Protein AF-A0AAD1KRG4-F1 (afdb_monomer_lite)

Organism: NCBI:txid2559073

Sequence (141 aa):
MGWDSAPVSSDMASKMDCASVMFVGVRGSGETPPYGDTITSVRDALAQKWRGRGTVRQVYLDYPAADPHTLQKAPMSGLLFDAQMPSTEYFDSAALGAKKLTVLLNAEKKQCPKEWVVLAGFPKGSKPSLKPSPRPTRRSG

Secondary structure (DSSP, 8-state):
--TTSPPEETTTGGGSPP-SEEEEEEPPTTPPTTTHHHHHHHHHHHHHHHTTS--EEEEE--S----GGGGGGS-HHHHHH-SSPPP-HHHHHHHHHHHHHHHHHHHHHHH-TTPEEEEEE--S-----------------

pLDDT: mean 70.57, std 17.63, range [28.41, 90.56]

Radius of gyration: 19.98 Å; chains: 1; bounding box: 74×29×46 Å

InterPro domains:
  IPR000675 Cutinase/acetylxylan esterase [PF01083] (18-126)
  IPR000675 Cutinase/acetylxylan esterase [SM01110] (16-141)
  IPR029058 Alpha/Beta hydrolase fold [G3DSA:3.40.50.1820] (3-127)
  IPR029058 Alpha/Beta hydrolase fold [SSF53474] (13-122)

Foldseek 3Di:
DALPDDAEELVCVLVDDDWQAEEEAEAAAPADPDHRPVSVVVSVVVRVVCVPVIHYHHYYYPFPNHHCVQVVVPPPCQCPPPPDRDDTPNVVRVVVSVVSVVVSVVSCCVRPVNHHYDYDYDDPDDDPPPPPDPDDDDDDD

Structure (mmCIF, N/CA/C/O backbone):
data_AF-A0AAD1KRG4-F1
#
_entry.id   AF-A0AAD1KRG4-F1
#
loop_
_atom_site.group_PDB
_atom_site.id
_atom_site.type_symbol
_atom_site.label_atom_id
_atom_site.label_alt_id
_atom_site.label_comp_id
_atom_site.label_asym_id
_atom_site.label_entity_id
_atom_site.label_seq_id
_atom_site.pdbx_PDB_ins_code
_atom_site.Cartn_x
_atom_site.Cartn_y
_atom_site.Cartn_z
_atom_site.occupancy
_atom_site.B_iso_or_equiv
_atom_site.auth_seq_id
_atom_site.auth_comp_id
_atom_site.auth_asym_id
_atom_site.auth_atom_id
_atom_site.pdbx_PDB_model_num
ATOM 1 N N . MET A 1 1 ? -12.862 -6.305 10.146 1.00 68.56 1 MET A N 1
ATOM 2 C CA . MET A 1 1 ? -11.643 -5.692 9.570 1.00 68.56 1 MET A CA 1
ATOM 3 C C . MET A 1 1 ? -10.458 -6.032 10.454 1.00 68.56 1 MET A C 1
ATOM 5 O O . MET A 1 1 ? -10.558 -5.842 11.661 1.00 68.56 1 MET A O 1
ATOM 9 N N . GLY A 1 2 ? -9.384 -6.579 9.890 1.00 80.44 2 GLY A N 1
ATOM 10 C CA . GLY A 1 2 ? -8.214 -7.035 10.642 1.00 80.44 2 GLY A CA 1
ATOM 11 C C . GLY A 1 2 ? -7.147 -7.623 9.722 1.00 80.44 2 GLY A C 1
ATOM 12 O O . GLY A 1 2 ? -7.308 -7.638 8.505 1.00 80.44 2 GLY A O 1
ATOM 13 N N . TRP A 1 3 ? -6.056 -8.129 10.287 1.00 83.19 3 TRP A N 1
ATOM 14 C CA . TRP A 1 3 ? -4.966 -8.707 9.490 1.00 83.19 3 TRP A CA 1
ATOM 15 C C . TRP A 1 3 ? -5.349 -9.995 8.745 1.00 83.19 3 TRP A C 1
ATOM 17 O O . TRP A 1 3 ? -4.714 -10.326 7.749 1.00 83.19 3 TRP A O 1
ATOM 27 N N . ASP A 1 4 ? -6.425 -10.660 9.166 1.00 82.62 4 ASP A N 1
ATOM 28 C CA . ASP A 1 4 ? -6.931 -11.883 8.532 1.00 82.62 4 ASP A CA 1
ATOM 29 C C . ASP A 1 4 ? -7.901 -11.606 7.364 1.00 82.62 4 ASP A C 1
ATOM 31 O O . ASP A 1 4 ? -8.326 -12.532 6.678 1.00 82.62 4 ASP A O 1
ATOM 35 N N . SER A 1 5 ? -8.284 -10.343 7.117 1.00 83.56 5 SER A N 1
ATOM 36 C CA . SER A 1 5 ? -9.140 -10.001 5.972 1.00 83.56 5 SER A CA 1
ATOM 37 C C . SER A 1 5 ? -8.343 -9.909 4.673 1.00 83.56 5 SER A C 1
ATOM 39 O O . SER A 1 5 ? -7.216 -9.420 4.673 1.00 83.56 5 SER A O 1
ATOM 41 N N . ALA A 1 6 ? -8.958 -10.287 3.550 1.00 85.75 6 ALA A N 1
ATOM 42 C CA . ALA A 1 6 ? -8.333 -10.131 2.242 1.00 85.75 6 ALA A CA 1
ATOM 43 C C . ALA A 1 6 ? -8.021 -8.647 1.944 1.00 85.75 6 ALA A C 1
ATOM 45 O O . ALA A 1 6 ? -8.861 -7.780 2.211 1.00 85.75 6 ALA A O 1
ATOM 46 N N . PRO A 1 7 ? -6.833 -8.339 1.397 1.00 89.00 7 PRO A N 1
ATOM 47 C CA . PRO A 1 7 ? -6.506 -6.991 0.964 1.00 89.00 7 PRO A CA 1
ATOM 48 C C . PRO A 1 7 ? -7.355 -6.587 -0.245 1.00 89.00 7 PRO A C 1
ATOM 50 O O . PRO A 1 7 ? -7.586 -7.389 -1.149 1.00 89.00 7 PRO A O 1
ATOM 53 N N . VAL A 1 8 ? -7.800 -5.333 -0.277 1.00 90.25 8 VAL A N 1
ATOM 54 C CA . VAL A 1 8 ? -8.585 -4.774 -1.388 1.00 90.25 8 VAL A CA 1
ATOM 55 C C . VAL A 1 8 ? -7.737 -3.869 -2.271 1.00 90.25 8 VAL A C 1
ATOM 57 O O . VAL A 1 8 ? -6.720 -3.332 -1.835 1.00 90.25 8 VAL A O 1
ATOM 60 N N . SER A 1 9 ? -8.156 -3.669 -3.518 1.00 88.56 9 SER A N 1
ATOM 61 C CA . SER A 1 9 ? -7.472 -2.739 -4.413 1.00 88.56 9 SER A CA 1
ATOM 62 C C . SER A 1 9 ? -7.631 -1.290 -3.948 1.00 88.56 9 SER A C 1
ATOM 64 O O . SER A 1 9 ? -8.648 -0.912 -3.360 1.00 88.56 9 SER A O 1
ATOM 66 N N . SER A 1 10 ? -6.651 -0.449 -4.280 1.00 85.19 10 SER A N 1
ATOM 67 C CA . SER A 1 10 ? -6.702 1.001 -4.056 1.00 85.19 10 SER A CA 1
ATOM 68 C C . SER A 1 10 ? -7.957 1.654 -4.635 1.00 85.19 10 SER A C 1
ATOM 70 O O . SER A 1 10 ? -8.473 2.606 -4.060 1.00 85.19 10 SER A O 1
ATOM 72 N N . ASP A 1 11 ? -8.480 1.116 -5.736 1.00 83.38 11 ASP A N 1
ATOM 73 C CA . ASP A 1 11 ? -9.656 1.650 -6.430 1.00 83.38 11 ASP A CA 1
ATOM 74 C C . ASP A 1 11 ? -10.965 1.340 -5.673 1.00 83.38 11 ASP A C 1
ATOM 76 O O . ASP A 1 11 ? -11.975 2.021 -5.849 1.00 83.38 11 ASP A O 1
ATOM 80 N N . MET A 1 12 ? -10.945 0.336 -4.790 1.00 85.56 12 MET A N 1
ATOM 81 C CA . MET A 1 12 ? -12.070 -0.051 -3.932 1.00 85.56 12 MET A CA 1
ATOM 82 C C . MET A 1 12 ? -11.903 0.410 -2.481 1.00 85.56 12 MET A C 1
ATOM 84 O O . MET A 1 12 ? -12.831 0.256 -1.687 1.00 85.56 12 MET A O 1
ATOM 88 N N . ALA A 1 13 ? -10.761 1.008 -2.130 1.00 83.88 13 ALA A N 1
ATOM 89 C CA . ALA A 1 13 ? -10.488 1.479 -0.777 1.00 83.88 13 ALA A CA 1
ATOM 90 C C . ALA A 1 13 ? -11.552 2.481 -0.295 1.00 83.88 13 ALA A C 1
ATOM 92 O O . ALA A 1 13 ? -12.051 2.361 0.816 1.00 83.88 13 ALA A O 1
ATOM 93 N N . SER A 1 14 ? -12.025 3.396 -1.139 1.00 81.69 14 SER A N 1
ATOM 94 C CA . SER A 1 14 ? -13.061 4.363 -0.738 1.00 81.69 14 SER A CA 1
ATOM 95 C C . SER A 1 14 ? -14.409 3.738 -0.346 1.00 81.69 14 SER A C 1
ATOM 97 O O . SER A 1 14 ? -15.261 4.420 0.218 1.00 81.69 14 SER A O 1
ATOM 99 N N . LYS A 1 15 ? -14.627 2.447 -0.620 1.00 84.06 15 LYS A N 1
ATOM 100 C CA . LYS A 1 15 ? -15.872 1.737 -0.295 1.00 84.06 15 LYS A CA 1
ATOM 101 C C . LYS A 1 15 ? -15.818 0.953 1.013 1.00 84.06 15 LYS A C 1
ATOM 103 O O . LYS A 1 15 ? -16.842 0.399 1.397 1.00 84.06 15 LYS A O 1
ATOM 108 N N . MET A 1 16 ? -14.664 0.855 1.674 1.00 84.19 16 MET A N 1
ATOM 109 C CA . MET A 1 16 ? -14.614 0.215 2.991 1.00 84.19 16 MET A CA 1
ATOM 110 C C . MET A 1 16 ? -14.888 1.235 4.104 1.00 84.19 16 MET A C 1
ATOM 112 O O . MET A 1 16 ? -14.579 2.420 3.966 1.00 84.19 16 MET A O 1
ATOM 116 N N . ASP A 1 17 ? -15.412 0.755 5.230 1.00 87.94 17 ASP A N 1
ATOM 117 C CA . ASP A 1 17 ? -15.528 1.525 6.475 1.00 87.94 17 ASP A CA 1
ATOM 118 C C . ASP A 1 17 ? -14.156 1.914 7.029 1.00 87.94 17 ASP A C 1
ATOM 120 O O . ASP A 1 17 ? -13.191 1.185 6.831 1.00 87.94 17 ASP A O 1
ATOM 124 N N . CYS A 1 18 ? -14.042 3.036 7.737 1.00 89.19 18 CYS A N 1
ATOM 125 C CA . CYS A 1 18 ? -12.790 3.461 8.374 1.00 89.19 18 CYS A CA 1
ATOM 126 C C . CYS A 1 18 ? -12.309 2.470 9.449 1.00 89.19 18 CYS A C 1
ATOM 128 O O . CYS A 1 18 ? -13.115 1.858 10.154 1.00 89.19 18 CYS A O 1
ATOM 130 N N . ALA A 1 19 ? -10.996 2.369 9.645 1.00 88.62 19 ALA A N 1
ATOM 131 C CA . ALA A 1 19 ? -10.382 1.595 10.715 1.00 88.62 19 ALA A CA 1
ATOM 132 C C . ALA A 1 19 ? -9.418 2.439 11.563 1.00 88.62 19 ALA A C 1
ATOM 134 O O . ALA A 1 19 ? -9.304 3.656 11.421 1.00 88.62 19 ALA A O 1
ATOM 135 N N . SER A 1 20 ? -8.766 1.792 12.534 1.00 87.75 20 SER A N 1
ATOM 136 C CA . SER A 1 20 ? -7.712 2.434 13.325 1.00 87.75 20 SER A CA 1
ATOM 137 C C . SER A 1 20 ? -6.435 2.620 12.505 1.00 87.75 20 SER A C 1
ATOM 139 O O . SER A 1 20 ? -5.738 3.621 12.670 1.00 87.75 20 SER A O 1
ATOM 141 N N . VAL A 1 21 ? -6.133 1.650 11.635 1.00 88.12 21 VAL A N 1
ATOM 142 C CA . VAL A 1 21 ? -4.964 1.661 10.752 1.00 88.12 21 VAL A CA 1
ATOM 143 C C . VAL A 1 21 ? -5.346 1.201 9.347 1.00 88.12 21 VAL A C 1
ATOM 145 O O . VAL A 1 21 ? -5.950 0.138 9.191 1.00 88.12 21 VAL A O 1
ATOM 148 N N . MET A 1 22 ? -4.885 1.923 8.326 1.00 88.75 22 MET A N 1
ATOM 149 C CA . MET A 1 22 ? -4.815 1.434 6.951 1.00 88.75 22 MET A CA 1
ATOM 150 C C . MET A 1 22 ? -3.383 1.046 6.600 1.00 88.75 22 MET A C 1
ATOM 152 O O . MET A 1 22 ? -2.472 1.871 6.597 1.00 88.75 22 MET A O 1
ATOM 156 N N . PHE A 1 23 ? -3.193 -0.223 6.260 1.00 89.69 23 PHE A N 1
ATOM 157 C CA . PHE A 1 23 ? -1.968 -0.727 5.663 1.00 89.69 23 PHE A CA 1
ATOM 158 C C . PHE A 1 23 ? -2.060 -0.623 4.140 1.00 89.69 23 PHE A C 1
ATOM 160 O O . PHE A 1 23 ? -2.939 -1.233 3.530 1.00 89.69 23 PHE A O 1
ATOM 167 N N . VAL A 1 24 ? -1.139 0.130 3.539 1.00 88.06 24 VAL A N 1
ATOM 168 C CA . VAL A 1 24 ? -1.006 0.287 2.090 1.00 88.06 24 VAL A CA 1
ATOM 169 C C . VAL A 1 24 ? 0.234 -0.451 1.617 1.00 88.06 24 VAL A C 1
ATOM 171 O O . VAL A 1 24 ? 1.358 -0.036 1.899 1.00 88.06 24 VAL A O 1
ATOM 174 N N . GLY A 1 25 ? 0.026 -1.531 0.871 1.00 85.81 25 GLY A N 1
ATOM 175 C CA . GLY A 1 25 ? 1.100 -2.289 0.246 1.00 85.81 25 GLY A CA 1
ATOM 176 C C . GLY A 1 25 ? 1.334 -1.875 -1.205 1.00 85.81 25 GLY A C 1
ATOM 177 O O . GLY A 1 25 ? 0.436 -1.963 -2.044 1.00 85.81 25 GLY A O 1
ATOM 178 N N . VAL A 1 26 ? 2.559 -1.460 -1.515 1.00 83.31 26 VAL A N 1
ATOM 179 C CA . VAL A 1 26 ? 3.024 -1.154 -2.871 1.00 83.31 26 VAL A CA 1
ATOM 180 C C . VAL A 1 26 ? 3.985 -2.252 -3.303 1.00 83.31 26 VAL A C 1
ATOM 182 O O . VAL A 1 26 ? 5.163 -2.237 -2.941 1.00 83.31 26 VAL A O 1
ATOM 185 N N . ARG A 1 27 ? 3.461 -3.217 -4.062 1.00 82.38 27 ARG A N 1
ATOM 186 C CA . ARG A 1 27 ? 4.240 -4.351 -4.574 1.00 82.38 27 ARG A CA 1
ATOM 187 C C . ARG A 1 27 ? 5.394 -3.894 -5.463 1.00 82.38 27 ARG A C 1
ATOM 189 O O . ARG A 1 27 ? 5.283 -2.856 -6.113 1.00 82.38 27 ARG A O 1
ATOM 196 N N . GLY A 1 28 ? 6.479 -4.653 -5.494 1.00 68.81 28 GLY A N 1
ATOM 197 C CA . GLY A 1 28 ? 7.629 -4.444 -6.364 1.00 68.81 28 GLY A CA 1
ATOM 198 C C . GLY A 1 28 ? 7.349 -4.798 -7.826 1.00 68.81 28 GLY A C 1
ATOM 199 O O . GLY A 1 28 ? 6.316 -5.369 -8.174 1.00 68.81 28 GLY A O 1
ATOM 200 N N . SER A 1 29 ? 8.281 -4.435 -8.706 1.00 65.31 29 SER A N 1
ATOM 201 C CA . SER A 1 29 ? 8.198 -4.799 -10.122 1.00 65.31 29 SER A CA 1
ATOM 202 C C . SER A 1 29 ? 8.262 -6.309 -10.325 1.00 65.31 29 SER A C 1
ATOM 204 O O . SER A 1 29 ? 9.112 -6.964 -9.732 1.00 65.31 29 SER A O 1
ATOM 206 N N . GLY A 1 30 ? 7.397 -6.838 -11.190 1.00 65.00 30 GLY A N 1
ATOM 207 C CA . GLY A 1 30 ? 7.301 -8.279 -11.447 1.00 65.00 30 GLY A CA 1
ATOM 208 C C . GLY A 1 30 ? 6.559 -9.065 -10.359 1.00 65.00 30 GLY A C 1
ATOM 209 O O . GLY A 1 30 ? 6.308 -10.253 -10.541 1.00 65.00 30 GLY A O 1
ATOM 210 N N . GLU A 1 31 ? 6.153 -8.424 -9.257 1.00 71.25 31 GLU A N 1
ATOM 211 C CA . GLU A 1 31 ? 5.358 -9.076 -8.219 1.00 71.25 31 GLU A CA 1
ATOM 212 C C . GLU A 1 31 ? 3.863 -9.090 -8.575 1.00 71.25 31 GLU A C 1
ATOM 214 O O . GLU A 1 31 ? 3.286 -8.113 -9.078 1.00 71.25 31 GLU A O 1
ATOM 219 N N . THR A 1 32 ? 3.209 -10.211 -8.275 1.00 75.88 32 THR A N 1
ATOM 220 C CA . THR A 1 32 ? 1.781 -10.399 -8.524 1.00 75.88 32 THR A CA 1
ATOM 221 C C . THR A 1 32 ? 0.927 -9.762 -7.423 1.00 75.88 32 THR A C 1
ATOM 223 O O . THR A 1 32 ? 1.306 -9.784 -6.247 1.00 75.88 32 THR A O 1
ATOM 226 N N . PRO A 1 33 ? -0.257 -9.218 -7.762 1.00 76.12 33 PRO A N 1
ATOM 227 C CA . PRO A 1 33 ? -1.235 -8.796 -6.768 1.00 76.12 33 PRO A CA 1
ATOM 228 C C . PRO A 1 33 ? -1.593 -9.933 -5.791 1.00 76.12 33 PRO A C 1
ATOM 230 O O . PRO A 1 33 ? -1.594 -11.097 -6.193 1.00 76.12 33 PRO A O 1
ATOM 233 N N . PRO A 1 34 ? -1.936 -9.616 -4.530 1.00 82.50 34 PRO A N 1
ATOM 234 C CA . PRO A 1 34 ? -2.160 -8.266 -4.009 1.00 82.50 34 PRO A CA 1
ATOM 235 C C . PRO A 1 34 ? -0.862 -7.520 -3.657 1.00 82.50 34 PRO A C 1
ATOM 237 O O . PRO A 1 34 ? -0.649 -6.408 -4.134 1.00 82.50 34 PRO A O 1
ATOM 240 N N . TYR A 1 35 ? 0.035 -8.135 -2.884 1.00 79.56 35 TYR A N 1
ATOM 241 C CA . TYR A 1 35 ? 1.208 -7.466 -2.309 1.00 79.56 35 TYR A CA 1
ATOM 242 C C . TYR A 1 35 ? 2.558 -7.941 -2.856 1.00 79.56 35 TYR A C 1
ATOM 244 O O . TYR A 1 35 ? 3.539 -7.221 -2.701 1.00 79.56 35 TYR A O 1
ATOM 252 N N . GLY A 1 36 ? 2.632 -9.115 -3.486 1.00 80.81 36 GLY A N 1
ATOM 253 C CA . GLY A 1 36 ? 3.910 -9.797 -3.702 1.00 80.81 36 GLY A CA 1
ATOM 254 C C . GLY A 1 36 ? 4.511 -10.353 -2.409 1.00 80.81 36 GLY A C 1
ATOM 255 O O . GLY A 1 36 ? 4.066 -10.019 -1.305 1.00 80.81 36 GLY A O 1
ATOM 256 N N . ASP A 1 37 ? 5.528 -11.203 -2.529 1.00 80.44 37 ASP A N 1
ATOM 257 C CA . ASP A 1 37 ? 6.151 -11.871 -1.377 1.00 80.44 37 ASP A CA 1
ATOM 258 C C . ASP A 1 37 ? 6.832 -10.866 -0.442 1.00 80.44 37 ASP A C 1
ATOM 260 O O . ASP A 1 37 ? 6.741 -10.970 0.786 1.00 80.44 37 ASP A O 1
ATOM 264 N N . THR A 1 38 ? 7.451 -9.833 -1.017 1.00 79.31 38 THR A N 1
ATOM 265 C CA . THR A 1 38 ? 8.209 -8.834 -0.263 1.00 79.31 38 THR A CA 1
ATOM 266 C C . THR A 1 38 ? 7.310 -8.067 0.698 1.00 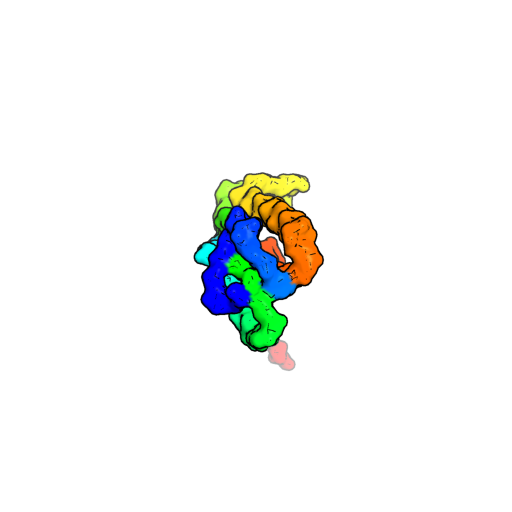79.31 38 THR A C 1
ATOM 268 O O . THR A 1 38 ? 7.555 -8.031 1.906 1.00 79.31 38 THR A O 1
ATOM 271 N N . ILE A 1 39 ? 6.233 -7.470 0.188 1.00 84.56 39 ILE A N 1
ATOM 272 C CA . ILE A 1 39 ? 5.322 -6.674 1.016 1.00 84.56 39 ILE A CA 1
ATOM 273 C C . ILE A 1 39 ? 4.463 -7.567 1.908 1.00 84.56 39 ILE A C 1
ATOM 275 O O . ILE A 1 39 ? 4.136 -7.159 3.024 1.00 84.56 39 ILE A O 1
ATOM 279 N N . THR A 1 40 ? 4.165 -8.799 1.479 1.00 85.81 40 THR A N 1
ATOM 280 C CA . THR A 1 40 ? 3.527 -9.794 2.350 1.00 85.81 40 THR A CA 1
ATOM 281 C C . THR A 1 40 ? 4.374 -10.020 3.600 1.00 85.81 40 THR A C 1
ATOM 283 O O . THR A 1 40 ? 3.867 -9.839 4.698 1.00 85.81 40 THR A O 1
ATOM 286 N N . SER A 1 41 ? 5.687 -10.242 3.482 1.00 83.56 41 SER A N 1
ATOM 287 C CA . SER A 1 41 ? 6.550 -10.428 4.663 1.00 83.56 41 SER A CA 1
ATOM 288 C C . SER A 1 41 ? 6.501 -9.254 5.665 1.00 83.56 41 SER A C 1
ATOM 290 O O . SER A 1 41 ? 6.460 -9.462 6.881 1.00 83.56 41 SER A O 1
ATOM 292 N N . VAL A 1 42 ? 6.425 -8.012 5.169 1.00 84.88 42 VAL A N 1
ATOM 293 C CA . VAL A 1 42 ? 6.287 -6.806 6.004 1.00 84.88 42 VAL A CA 1
ATOM 294 C C . VAL A 1 42 ? 4.915 -6.765 6.679 1.00 84.88 42 VAL A C 1
ATOM 296 O O . VAL A 1 42 ? 4.823 -6.473 7.875 1.00 84.88 42 VAL A O 1
ATOM 299 N N . ARG A 1 43 ? 3.853 -7.091 5.932 1.00 88.50 43 ARG A N 1
ATOM 300 C CA . ARG A 1 43 ? 2.484 -7.210 6.448 1.00 88.50 43 ARG A CA 1
ATOM 301 C C . ARG A 1 43 ? 2.406 -8.253 7.558 1.00 88.50 43 ARG A C 1
ATOM 303 O O . ARG A 1 43 ? 1.812 -7.980 8.595 1.00 88.50 43 ARG A O 1
ATOM 310 N N . ASP A 1 44 ? 3.007 -9.426 7.379 1.00 87.88 44 ASP A N 1
ATOM 311 C CA . ASP A 1 44 ? 3.056 -10.506 8.369 1.00 87.88 44 ASP A CA 1
ATOM 312 C C . ASP A 1 44 ? 3.735 -10.058 9.668 1.00 87.88 44 ASP A C 1
ATOM 314 O O . ASP A 1 44 ? 3.177 -10.225 10.757 1.00 87.88 44 ASP A O 1
ATOM 318 N N . ALA A 1 45 ? 4.906 -9.428 9.559 1.00 85.62 45 ALA A N 1
ATOM 319 C CA . ALA A 1 45 ? 5.646 -8.930 10.714 1.00 85.62 45 ALA A CA 1
ATOM 320 C C . ALA A 1 45 ? 4.873 -7.838 11.475 1.00 85.62 45 ALA A C 1
ATOM 322 O O . ALA A 1 45 ? 4.867 -7.814 12.711 1.00 85.62 45 ALA A O 1
ATOM 323 N N . LEU A 1 46 ? 4.198 -6.938 10.754 1.00 85.12 46 LEU A N 1
ATOM 324 C CA . LEU A 1 46 ? 3.380 -5.894 11.366 1.00 85.12 46 LEU A CA 1
ATOM 325 C C . LEU A 1 46 ? 2.115 -6.472 12.012 1.00 85.12 46 LEU A C 1
ATOM 327 O O . LEU A 1 46 ? 1.778 -6.095 13.137 1.00 85.12 46 LEU A O 1
ATOM 331 N N . ALA A 1 47 ? 1.467 -7.433 11.351 1.00 87.75 47 ALA A N 1
ATOM 332 C CA . ALA A 1 47 ? 0.292 -8.125 11.864 1.00 87.75 47 ALA A CA 1
ATOM 333 C C . ALA A 1 47 ? 0.563 -8.771 13.224 1.00 87.75 47 ALA A C 1
ATOM 335 O O . ALA A 1 47 ? -0.218 -8.590 14.157 1.00 87.75 47 ALA A O 1
ATOM 336 N N . GLN A 1 48 ? 1.700 -9.458 13.370 1.00 86.19 48 GLN A N 1
ATOM 337 C CA . GLN A 1 48 ? 2.094 -10.078 14.637 1.00 86.19 48 GLN A CA 1
ATOM 338 C C . GLN A 1 48 ? 2.235 -9.055 15.772 1.00 86.19 48 GLN A C 1
ATOM 340 O O . GLN A 1 48 ? 1.773 -9.308 16.884 1.00 86.19 48 GLN A O 1
ATOM 345 N N . LYS A 1 49 ? 2.820 -7.883 15.496 1.00 83.75 49 LYS A N 1
ATOM 346 C CA . LYS A 1 49 ? 3.019 -6.816 16.493 1.00 83.75 49 LYS A CA 1
ATOM 347 C C . LYS A 1 49 ? 1.733 -6.063 16.846 1.00 83.75 49 LYS A C 1
ATOM 349 O O . LYS A 1 49 ? 1.638 -5.491 17.932 1.00 83.75 49 LYS A O 1
ATOM 354 N N . TRP A 1 50 ? 0.762 -6.042 15.935 1.00 82.81 50 TRP A N 1
ATOM 355 C CA . TRP A 1 50 ? -0.481 -5.280 16.065 1.00 82.81 50 TRP A CA 1
ATOM 356 C C . TRP A 1 50 ? -1.682 -6.119 16.533 1.00 82.81 50 TRP A C 1
ATOM 358 O O . TRP A 1 50 ? -2.785 -5.591 16.693 1.00 82.81 50 TRP A O 1
ATOM 368 N N . ARG A 1 51 ? -1.507 -7.424 16.783 1.00 80.75 51 ARG A N 1
ATOM 369 C CA . ARG A 1 51 ? -2.582 -8.281 17.310 1.00 80.75 51 ARG A CA 1
ATOM 370 C C . ARG A 1 51 ? -3.224 -7.659 18.558 1.00 80.75 51 ARG A C 1
ATOM 372 O O . ARG A 1 51 ? -2.539 -7.333 19.522 1.00 80.75 51 ARG A O 1
ATOM 379 N N . GLY A 1 52 ? -4.547 -7.482 18.507 1.00 80.06 52 GLY A N 1
ATOM 380 C CA . GLY A 1 52 ? -5.353 -6.933 19.602 1.00 80.06 52 GLY A CA 1
ATOM 381 C C . GLY A 1 52 ? -5.326 -5.406 19.768 1.00 80.06 52 GLY A C 1
ATOM 382 O O . GLY A 1 52 ? -5.898 -4.913 20.733 1.00 80.06 52 GLY A O 1
ATOM 383 N N . ARG A 1 53 ? -4.696 -4.642 18.861 1.00 82.50 53 ARG A N 1
ATOM 384 C CA . ARG A 1 53 ? -4.530 -3.175 18.998 1.00 82.50 53 ARG A CA 1
ATOM 385 C C . ARG A 1 53 ? -5.539 -2.318 18.219 1.00 82.50 53 ARG A C 1
ATOM 387 O O . ARG A 1 53 ? -5.365 -1.107 18.134 1.00 82.50 53 ARG A O 1
ATOM 394 N N . GLY A 1 54 ? -6.579 -2.924 17.648 1.00 85.06 54 GLY A N 1
ATOM 395 C CA . GLY A 1 54 ? -7.636 -2.223 16.910 1.00 85.06 54 GLY A CA 1
ATOM 396 C C . GLY A 1 54 ? -7.960 -2.870 15.567 1.00 85.06 54 GLY A C 1
ATOM 397 O O . GLY A 1 54 ? -7.491 -3.968 15.258 1.00 85.06 54 GLY A O 1
ATOM 398 N N . THR A 1 55 ? -8.771 -2.182 14.766 1.00 89.31 55 THR A N 1
ATOM 399 C CA . THR A 1 55 ? -9.150 -2.637 13.424 1.00 89.31 55 THR A CA 1
ATOM 400 C C . THR A 1 55 ? -8.101 -2.225 12.401 1.00 89.31 55 THR A C 1
ATOM 402 O O . THR A 1 55 ? -7.480 -1.165 12.514 1.00 89.31 55 THR A O 1
ATOM 405 N N . VAL A 1 56 ? -7.908 -3.072 11.391 1.00 89.31 56 VAL A N 1
ATOM 406 C CA . VAL A 1 56 ? -6.966 -2.813 10.299 1.00 89.31 56 VAL A CA 1
ATOM 407 C C . VAL A 1 56 ? -7.646 -3.013 8.960 1.00 89.31 56 VAL A C 1
ATOM 409 O O . VAL A 1 56 ? -8.344 -4.010 8.755 1.00 89.31 56 VAL A O 1
ATOM 412 N N . ARG A 1 57 ? -7.402 -2.080 8.045 1.00 89.62 57 ARG A N 1
ATOM 413 C CA . ARG A 1 57 ? -7.711 -2.218 6.626 1.00 89.62 57 ARG A CA 1
ATOM 414 C C . ARG A 1 57 ? -6.454 -2.507 5.844 1.00 89.62 57 ARG A C 1
ATOM 416 O O . ARG A 1 57 ? -5.390 -1.968 6.127 1.00 89.62 57 ARG A O 1
ATOM 423 N N . GLN A 1 58 ? -6.606 -3.350 4.842 1.00 90.56 58 GLN A N 1
ATOM 424 C CA . GLN A 1 58 ? -5.517 -3.811 4.007 1.00 90.56 58 GLN A CA 1
ATOM 425 C C . GLN A 1 58 ? -5.819 -3.398 2.573 1.00 90.56 58 GLN A C 1
ATOM 427 O O . GLN A 1 58 ? -6.813 -3.845 2.005 1.00 90.56 58 GLN A O 1
ATOM 432 N N . VAL A 1 59 ? -4.985 -2.524 2.016 1.00 89.25 59 VAL A N 1
ATOM 433 C CA . VAL A 1 59 ? -5.141 -1.974 0.672 1.00 89.25 59 VAL A CA 1
ATOM 434 C C . VAL A 1 59 ? -3.865 -2.213 -0.123 1.00 89.25 59 VAL A C 1
ATOM 436 O O . VAL A 1 59 ? -2.784 -1.815 0.304 1.00 89.25 59 VAL A O 1
ATOM 439 N N . TYR A 1 60 ? -3.973 -2.819 -1.302 1.00 88.50 60 TYR A N 1
ATOM 440 C CA . TYR A 1 60 ? -2.864 -2.894 -2.249 1.00 88.50 60 TYR A CA 1
ATOM 441 C C . TYR A 1 60 ? -3.005 -1.849 -3.346 1.00 88.50 60 TYR A C 1
ATOM 443 O O . TYR A 1 60 ? -4.100 -1.580 -3.842 1.00 88.50 60 TYR A O 1
ATOM 451 N N . LEU A 1 61 ? -1.881 -1.257 -3.744 1.00 83.19 61 LEU A N 1
ATOM 452 C CA . LEU A 1 61 ? -1.870 -0.322 -4.857 1.00 83.19 61 LEU A CA 1
ATOM 453 C C . LEU A 1 61 ? -2.088 -1.081 -6.169 1.00 83.19 61 LEU A C 1
ATOM 455 O O . LEU A 1 61 ? -1.266 -1.918 -6.557 1.00 83.19 61 LEU A O 1
ATOM 459 N N . ASP A 1 62 ? -3.176 -0.767 -6.869 1.00 80.19 62 ASP A N 1
ATOM 460 C CA . ASP A 1 62 ? -3.461 -1.370 -8.164 1.00 80.19 62 ASP A CA 1
ATOM 461 C C . ASP A 1 62 ? -2.776 -0.586 -9.287 1.00 80.19 62 ASP A C 1
ATOM 463 O O . ASP A 1 62 ? -3.291 0.404 -9.813 1.00 80.19 62 ASP A O 1
ATOM 467 N N . TYR A 1 63 ? -1.554 -0.990 -9.618 1.00 69.81 63 TYR A N 1
ATOM 468 C CA . TYR A 1 63 ? -0.761 -0.416 -10.699 1.00 69.81 63 TYR A CA 1
ATOM 469 C C . TYR A 1 63 ? -0.045 -1.531 -11.470 1.00 69.81 63 TYR A C 1
ATOM 471 O O . TYR A 1 63 ? 0.096 -2.611 -10.918 1.00 69.81 63 TYR A O 1
ATOM 479 N N . PRO A 1 64 ? 0.434 -1.330 -12.708 1.00 60.56 64 PRO A N 1
ATOM 480 C CA . PRO A 1 64 ? 0.982 -2.422 -13.521 1.00 60.56 64 PRO A CA 1
ATOM 481 C C . PRO A 1 64 ? 2.208 -3.132 -12.928 1.00 60.56 64 PRO A C 1
ATOM 483 O O . PRO A 1 64 ? 2.453 -4.280 -13.275 1.00 60.56 64 PRO A O 1
ATOM 486 N N . ALA A 1 65 ? 2.968 -2.477 -12.040 1.00 58.53 65 ALA A N 1
ATOM 487 C CA . ALA A 1 65 ? 4.213 -3.004 -11.473 1.00 58.53 65 ALA A CA 1
ATOM 488 C C . ALA A 1 65 ? 5.159 -3.594 -12.542 1.00 58.53 65 ALA A C 1
ATOM 490 O O . ALA A 1 65 ? 5.722 -4.674 -12.364 1.00 58.53 65 ALA A O 1
ATOM 491 N N . ALA A 1 66 ? 5.317 -2.883 -13.668 1.00 58.69 66 ALA A N 1
ATOM 492 C CA . ALA A 1 66 ? 6.037 -3.389 -14.835 1.00 58.69 66 ALA A CA 1
ATOM 493 C C . ALA A 1 66 ? 7.487 -3.764 -14.493 1.00 58.69 66 ALA A C 1
ATOM 495 O O . ALA A 1 66 ? 8.162 -3.049 -13.743 1.00 58.69 66 ALA A O 1
ATOM 496 N N . ASP A 1 67 ? 7.945 -4.888 -15.038 1.00 56.00 67 ASP A N 1
ATOM 497 C CA . ASP A 1 67 ? 9.270 -5.462 -14.804 1.00 56.00 67 ASP A CA 1
ATOM 498 C C . ASP A 1 67 ? 10.389 -4.548 -15.360 1.00 56.00 67 ASP A C 1
ATOM 500 O O . ASP A 1 67 ? 10.278 -4.089 -16.503 1.00 56.00 67 ASP A O 1
ATOM 504 N N . PRO A 1 68 ? 11.477 -4.267 -14.615 1.00 53.09 68 PRO A N 1
ATOM 505 C CA . PRO A 1 68 ? 12.652 -3.569 -15.140 1.00 53.09 68 PRO A CA 1
ATOM 506 C C . PRO A 1 68 ? 13.311 -4.260 -16.343 1.00 53.09 68 PRO A C 1
ATOM 508 O O . PRO A 1 68 ? 14.033 -3.596 -17.078 1.00 53.09 68 PRO A O 1
ATOM 511 N N . HIS A 1 69 ? 13.052 -5.537 -16.622 1.00 55.22 69 HIS A N 1
ATOM 512 C CA . HIS A 1 69 ? 13.460 -6.193 -17.867 1.00 55.22 69 HIS A CA 1
ATOM 513 C C . HIS A 1 69 ? 12.859 -5.528 -19.118 1.00 55.22 69 HIS A C 1
ATOM 515 O O . HIS A 1 69 ? 13.440 -5.625 -20.197 1.00 55.22 69 HIS A O 1
ATOM 521 N N . THR A 1 70 ? 11.778 -4.750 -18.989 1.00 54.34 70 THR A N 1
ATOM 522 C CA . THR A 1 70 ? 11.274 -3.890 -20.078 1.00 54.34 70 THR A CA 1
ATOM 523 C C . THR A 1 70 ? 12.241 -2.757 -20.449 1.00 54.34 70 THR A C 1
ATOM 525 O O . THR A 1 70 ? 12.207 -2.284 -21.583 1.00 54.34 70 THR A O 1
ATOM 528 N N . LEU A 1 71 ? 13.184 -2.390 -19.567 1.00 51.81 71 LEU A N 1
ATOM 529 C CA . LEU A 1 71 ? 14.276 -1.453 -19.873 1.00 51.81 71 LEU A CA 1
ATOM 530 C C . LEU A 1 71 ? 15.236 -1.998 -20.939 1.00 51.81 71 LEU A C 1
ATOM 532 O O . LEU A 1 71 ? 15.880 -1.210 -21.619 1.00 51.81 71 LEU A O 1
ATOM 536 N N . GLN A 1 72 ? 15.311 -3.322 -21.130 1.00 55.00 72 GLN A N 1
ATOM 537 C CA . GLN A 1 72 ? 16.133 -3.932 -22.187 1.00 55.00 72 GLN A CA 1
ATOM 538 C C . GLN A 1 72 ? 15.604 -3.626 -23.595 1.00 55.00 72 GLN A C 1
ATOM 540 O O . GLN A 1 72 ? 16.334 -3.776 -24.571 1.00 55.00 72 GLN A O 1
ATOM 545 N N . LYS A 1 73 ? 1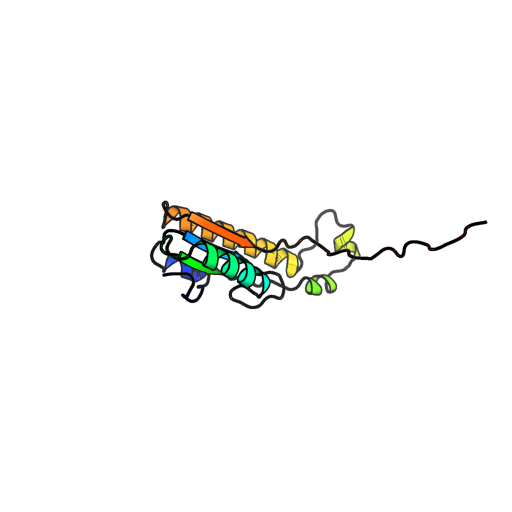4.340 -3.193 -23.705 1.00 55.34 73 LYS A N 1
ATOM 546 C CA . LYS A 1 73 ? 13.733 -2.760 -24.969 1.00 55.34 73 LYS A CA 1
ATOM 547 C C . LYS A 1 73 ? 14.090 -1.312 -25.328 1.00 55.34 73 LYS A C 1
ATOM 549 O O . LYS A 1 73 ? 13.845 -0.902 -26.458 1.00 55.34 73 LYS A O 1
ATOM 554 N N . ALA A 1 74 ? 14.645 -0.540 -24.391 1.00 53.56 74 ALA A N 1
ATOM 555 C CA . ALA A 1 74 ? 15.089 0.828 -24.629 1.00 53.56 74 ALA A CA 1
ATOM 556 C C . ALA A 1 74 ? 16.594 0.856 -24.967 1.00 53.56 74 ALA A C 1
ATOM 558 O O . ALA A 1 74 ? 17.374 0.112 -24.366 1.00 53.56 74 ALA A O 1
ATOM 559 N N . PRO A 1 75 ? 17.037 1.701 -25.916 1.00 54.38 75 PRO A N 1
ATOM 560 C CA . PRO A 1 75 ? 18.448 1.794 -26.271 1.00 54.38 75 PRO A CA 1
ATOM 561 C C . PRO A 1 75 ? 19.278 2.270 -25.070 1.00 54.38 75 PRO A C 1
ATOM 563 O O . PRO A 1 75 ? 19.019 3.318 -24.479 1.00 54.38 75 PRO A O 1
ATOM 566 N N . MET A 1 76 ? 20.309 1.495 -24.723 1.00 51.47 76 MET A N 1
ATOM 567 C CA . MET A 1 76 ? 21.154 1.707 -23.539 1.00 51.47 76 MET A CA 1
ATOM 568 C C . MET A 1 76 ? 21.888 3.061 -23.545 1.00 51.47 76 MET A C 1
ATOM 570 O O . MET A 1 76 ? 22.206 3.590 -22.484 1.00 51.47 76 MET A O 1
ATOM 574 N N . SER A 1 77 ? 22.117 3.643 -24.725 1.00 49.84 77 SER A N 1
ATOM 575 C CA . SER A 1 77 ? 22.668 4.992 -24.886 1.00 49.84 77 SER A CA 1
ATOM 576 C C . SER A 1 77 ? 21.725 6.077 -24.360 1.00 49.84 77 SER A C 1
ATOM 578 O O . SER A 1 77 ? 22.183 6.974 -23.658 1.00 49.84 77 SER A O 1
ATOM 580 N N . GLY A 1 78 ? 20.418 5.957 -24.610 1.00 52.38 78 GLY A N 1
ATOM 581 C CA . GLY A 1 78 ? 19.432 6.929 -24.128 1.00 52.38 78 GLY A CA 1
ATOM 582 C C . GLY A 1 78 ? 19.169 6.823 -22.624 1.00 52.38 78 GLY A C 1
ATOM 583 O O . GLY A 1 78 ? 18.917 7.811 -21.950 1.00 52.38 78 GLY A O 1
ATOM 584 N N . LEU A 1 79 ? 19.318 5.630 -22.041 1.00 53.56 79 LEU A N 1
ATOM 585 C CA . LEU A 1 79 ? 19.186 5.437 -20.589 1.00 53.56 79 LEU A CA 1
ATOM 586 C C . LEU A 1 79 ? 20.363 6.002 -19.773 1.00 53.56 79 LEU A C 1
ATOM 588 O O 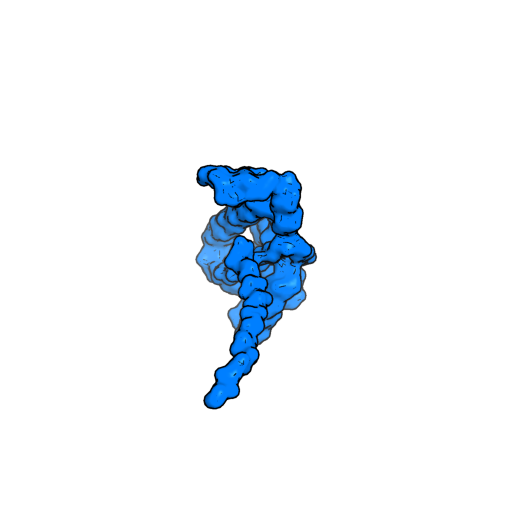. LEU A 1 79 ? 20.200 6.248 -18.580 1.00 53.56 79 LEU A O 1
ATOM 592 N N . LEU A 1 80 ? 21.547 6.146 -20.379 1.00 55.19 80 LEU A N 1
ATOM 593 C CA . LEU A 1 80 ? 22.784 6.512 -19.676 1.00 55.19 80 LEU A CA 1
ATOM 594 C C . LEU A 1 80 ? 23.266 7.935 -19.965 1.00 55.19 80 LEU A C 1
ATOM 596 O O . LEU A 1 80 ? 23.947 8.511 -19.118 1.00 55.19 80 LEU A O 1
ATOM 600 N N . PHE A 1 81 ? 22.952 8.480 -21.143 1.00 52.53 81 PHE A N 1
ATOM 601 C CA . PHE A 1 81 ? 23.553 9.727 -21.620 1.00 52.53 81 PHE A CA 1
ATOM 602 C C . PHE A 1 81 ? 22.542 10.817 -21.990 1.00 52.53 81 PHE A C 1
ATOM 604 O O . PHE A 1 81 ? 22.960 11.957 -22.194 1.00 52.53 81 PHE A O 1
ATOM 611 N N . ASP A 1 82 ? 21.239 10.521 -22.031 1.00 55.28 82 ASP A N 1
ATOM 612 C CA . ASP A 1 82 ? 20.240 11.560 -22.277 1.00 55.28 82 ASP A CA 1
ATOM 613 C C . ASP A 1 82 ? 20.010 12.398 -21.014 1.00 55.28 82 ASP A C 1
ATOM 615 O O . ASP A 1 82 ? 19.851 11.882 -19.906 1.00 55.28 82 ASP A O 1
ATOM 619 N N . ALA A 1 83 ? 19.943 13.721 -21.191 1.00 50.16 83 ALA A N 1
ATOM 620 C CA . ALA A 1 83 ? 19.639 14.669 -20.116 1.00 50.16 83 ALA A CA 1
ATOM 621 C C . ALA A 1 83 ? 18.250 14.433 -19.491 1.00 50.16 83 ALA A C 1
ATOM 623 O O . ALA A 1 83 ? 17.996 14.828 -18.353 1.00 50.16 83 ALA A O 1
ATOM 624 N N . GLN A 1 84 ? 17.358 13.777 -20.233 1.00 49.41 84 GLN A N 1
ATOM 625 C CA . GLN A 1 84 ? 16.038 13.369 -19.788 1.00 49.41 84 GLN A CA 1
ATOM 626 C C . GLN A 1 84 ? 15.882 11.875 -20.060 1.00 49.41 84 GLN A C 1
ATOM 628 O O . GLN A 1 84 ? 15.956 11.448 -21.208 1.00 49.41 84 GLN A O 1
ATOM 633 N N . MET A 1 85 ? 15.682 11.084 -18.999 1.00 52.34 85 MET A N 1
ATOM 634 C CA . MET A 1 85 ? 15.506 9.637 -19.133 1.00 52.34 85 MET A CA 1
ATOM 635 C C . MET A 1 85 ? 14.348 9.335 -20.099 1.00 52.34 85 MET A C 1
ATOM 637 O O . MET A 1 85 ? 13.257 9.886 -19.908 1.00 52.34 85 MET A O 1
ATOM 641 N N . PRO A 1 86 ? 14.549 8.462 -21.102 1.00 55.31 86 PRO A N 1
ATOM 642 C CA . PRO A 1 86 ? 13.491 8.092 -22.028 1.00 55.31 86 PRO A CA 1
ATOM 643 C C . PRO A 1 86 ? 12.339 7.423 -21.270 1.00 55.31 86 PRO A C 1
ATOM 645 O O . PRO A 1 86 ? 12.558 6.640 -20.340 1.00 55.31 86 PRO A O 1
ATOM 648 N N . SER A 1 87 ? 11.102 7.726 -21.672 1.00 53.12 87 SER A N 1
ATOM 649 C CA . SER A 1 87 ? 9.915 7.047 -21.148 1.00 53.12 87 SER A CA 1
ATOM 650 C C . SER A 1 87 ? 10.018 5.558 -21.468 1.00 53.12 87 SER A C 1
ATOM 652 O O . SER A 1 87 ? 10.125 5.167 -22.631 1.00 53.12 87 SER A O 1
ATOM 654 N N . THR A 1 88 ? 10.011 4.724 -20.436 1.00 58.53 88 THR A N 1
ATOM 655 C CA . THR A 1 88 ? 9.948 3.268 -20.575 1.00 58.53 88 THR A CA 1
ATOM 656 C C . THR A 1 88 ? 8.738 2.759 -19.810 1.00 58.53 88 THR A C 1
ATOM 658 O O . THR A 1 88 ? 8.343 3.368 -18.814 1.00 58.53 88 THR A O 1
ATOM 661 N N . GLU A 1 89 ? 8.198 1.603 -20.209 1.00 60.69 89 GLU A N 1
ATOM 662 C CA . GLU A 1 89 ? 7.081 0.944 -19.509 1.00 60.69 89 GLU A CA 1
ATOM 663 C C . GLU A 1 89 ? 7.344 0.829 -17.990 1.00 60.69 89 GLU A C 1
ATOM 665 O O . GLU A 1 89 ? 6.432 0.962 -17.171 1.00 60.69 89 GLU A O 1
ATOM 670 N N . TYR A 1 90 ? 8.611 0.667 -17.596 1.00 53.62 90 TYR A N 1
ATOM 671 C CA . TYR A 1 90 ? 9.058 0.669 -16.206 1.00 53.62 90 TYR A CA 1
ATOM 672 C C . TYR A 1 90 ? 8.922 2.032 -15.498 1.00 53.62 90 TYR A C 1
ATOM 674 O O . TYR A 1 90 ? 8.399 2.084 -14.375 1.00 53.62 90 TYR A O 1
ATOM 682 N N . PHE A 1 91 ? 9.396 3.123 -16.115 1.00 58.44 91 PHE A N 1
ATOM 683 C CA . PHE A 1 91 ? 9.323 4.472 -15.535 1.00 58.44 91 PHE A CA 1
ATOM 684 C C . PHE A 1 91 ? 7.893 5.014 -15.537 1.00 58.44 91 PHE A C 1
ATOM 686 O O . PHE A 1 91 ? 7.455 5.570 -14.528 1.00 58.44 91 PHE A O 1
ATOM 693 N N . ASP A 1 92 ? 7.132 4.750 -16.596 1.00 65.12 92 ASP A N 1
ATOM 694 C CA . ASP A 1 92 ? 5.726 5.141 -16.700 1.00 65.12 92 ASP A CA 1
ATOM 695 C C . ASP A 1 92 ? 4.877 4.409 -15.652 1.00 65.12 92 ASP A C 1
ATOM 697 O O . ASP A 1 92 ? 4.041 5.013 -14.975 1.00 65.12 92 ASP A O 1
ATOM 701 N N . SER A 1 93 ? 5.156 3.120 -15.419 1.00 62.91 93 SER A N 1
ATOM 702 C CA . SER A 1 93 ? 4.521 2.348 -14.347 1.00 62.91 93 SER A CA 1
ATOM 703 C C . SER A 1 93 ? 4.842 2.906 -12.954 1.00 62.91 93 SER A C 1
ATOM 705 O O . SER A 1 93 ? 3.957 2.953 -12.096 1.00 62.91 93 SER A O 1
ATOM 707 N N . ALA A 1 94 ? 6.077 3.360 -12.710 1.00 64.12 94 ALA A N 1
ATOM 708 C CA . ALA A 1 94 ? 6.463 3.970 -11.436 1.00 64.12 94 ALA A CA 1
ATOM 709 C C . ALA A 1 94 ? 5.789 5.337 -11.216 1.00 64.12 94 ALA A C 1
ATOM 711 O O . ALA A 1 94 ? 5.252 5.588 -10.135 1.00 64.12 94 ALA A O 1
ATOM 712 N N . ALA A 1 95 ? 5.759 6.190 -12.244 1.00 66.56 95 ALA A N 1
ATOM 713 C CA . ALA A 1 95 ? 5.086 7.486 -12.196 1.00 66.56 95 ALA A CA 1
ATOM 714 C C . ALA A 1 95 ? 3.571 7.332 -11.974 1.00 66.56 95 ALA A C 1
ATOM 716 O O . ALA A 1 95 ? 2.982 8.035 -11.148 1.00 66.56 95 ALA A O 1
ATOM 717 N N . LEU A 1 96 ? 2.943 6.360 -12.646 1.00 70.19 96 LEU A N 1
ATOM 718 C CA . LEU A 1 96 ? 1.532 6.032 -12.447 1.00 70.19 96 LEU A CA 1
ATOM 719 C C . LEU A 1 96 ? 1.260 5.517 -11.027 1.00 70.19 96 LEU A C 1
ATOM 721 O O . LEU A 1 96 ? 0.274 5.924 -10.412 1.00 70.19 96 LEU A O 1
ATOM 725 N N . GLY A 1 97 ? 2.142 4.669 -10.487 1.00 70.62 97 GLY A N 1
ATOM 726 C CA . GLY A 1 97 ? 2.064 4.192 -9.106 1.00 70.62 97 GLY A CA 1
ATOM 727 C C . GLY A 1 97 ? 2.123 5.339 -8.094 1.00 70.62 97 GLY A C 1
ATOM 728 O O . GLY A 1 97 ? 1.251 5.446 -7.233 1.00 70.62 97 GLY A O 1
ATOM 729 N N . ALA A 1 98 ? 3.082 6.257 -8.247 1.00 72.25 98 ALA A N 1
ATOM 730 C CA . ALA A 1 98 ? 3.194 7.438 -7.390 1.00 72.25 98 ALA A CA 1
ATOM 731 C C . ALA A 1 98 ? 1.932 8.315 -7.455 1.00 72.25 98 ALA A C 1
ATOM 733 O O . ALA A 1 98 ? 1.385 8.687 -6.417 1.00 72.25 98 ALA A O 1
ATOM 734 N N . LYS A 1 99 ? 1.408 8.575 -8.662 1.00 76.12 99 LYS A N 1
ATOM 735 C CA . LYS A 1 99 ? 0.173 9.350 -8.848 1.00 76.12 99 LYS A CA 1
ATOM 736 C C . LYS A 1 99 ? -1.028 8.684 -8.172 1.00 76.12 99 LYS A C 1
ATOM 738 O O . LYS A 1 99 ? -1.762 9.356 -7.448 1.00 76.12 99 LYS A O 1
ATOM 743 N N . LYS A 1 100 ? -1.224 7.375 -8.373 1.00 78.00 100 LYS A N 1
ATOM 744 C CA . LYS A 1 100 ? -2.316 6.621 -7.735 1.00 78.00 100 LYS A CA 1
ATOM 745 C C . LYS A 1 100 ? -2.190 6.621 -6.210 1.00 78.00 100 LYS A C 1
ATOM 747 O O . LYS A 1 100 ? -3.191 6.807 -5.525 1.00 78.00 100 LYS A O 1
ATOM 752 N N . LEU A 1 101 ? -0.974 6.488 -5.680 1.00 78.75 101 LEU A N 1
ATOM 753 C CA . LEU A 1 101 ? -0.731 6.539 -4.241 1.00 78.75 101 LEU A CA 1
ATOM 754 C C . LEU A 1 101 ? -1.078 7.913 -3.654 1.00 78.75 101 LEU A C 1
ATOM 756 O O . LEU A 1 101 ? -1.764 7.987 -2.639 1.00 78.75 101 LEU A O 1
ATOM 760 N N . THR A 1 102 ? -0.664 9.005 -4.300 1.00 79.44 102 THR A N 1
ATOM 761 C CA . THR A 1 102 ? -1.022 10.359 -3.856 1.00 79.44 102 THR A CA 1
ATOM 762 C C . THR A 1 102 ? -2.535 10.576 -3.869 1.00 79.44 102 THR A C 1
ATOM 764 O O . THR A 1 102 ? -3.074 11.171 -2.937 1.00 79.44 102 THR A O 1
ATOM 767 N N . VAL A 1 103 ? -3.236 10.078 -4.892 1.00 82.56 103 VAL A N 1
ATOM 768 C CA . VAL A 1 103 ? -4.705 10.143 -4.955 1.00 82.56 103 VAL A CA 1
ATOM 769 C C . VAL A 1 103 ? -5.339 9.355 -3.807 1.00 82.56 103 VAL A C 1
ATOM 771 O O . VAL A 1 103 ? -6.207 9.898 -3.128 1.00 82.56 103 VAL A O 1
ATOM 774 N N . LEU A 1 104 ? -4.868 8.131 -3.543 1.00 81.50 104 LEU A N 1
ATOM 775 C CA . LEU A 1 104 ? -5.353 7.291 -2.445 1.00 81.50 104 LEU A CA 1
ATOM 776 C C . LEU A 1 104 ? -5.166 7.974 -1.083 1.00 81.50 104 LEU A C 1
ATOM 778 O O . LEU A 1 104 ? -6.123 8.105 -0.330 1.00 81.50 104 LEU A O 1
ATOM 782 N N . LEU A 1 105 ? -3.963 8.470 -0.783 1.00 82.25 105 LEU A N 1
ATOM 783 C CA . LEU A 1 105 ? -3.666 9.121 0.499 1.00 82.25 105 LEU A CA 1
ATOM 784 C C . LEU A 1 105 ? -4.481 10.406 0.706 1.00 82.25 105 LEU A C 1
ATOM 786 O O . LEU A 1 105 ? -4.940 10.686 1.813 1.00 82.25 105 LEU A O 1
ATOM 790 N N . ASN A 1 106 ? -4.686 11.187 -0.357 1.00 83.69 106 ASN A N 1
ATOM 791 C CA . ASN A 1 106 ? -5.507 12.395 -0.293 1.00 83.69 106 ASN A CA 1
ATOM 792 C C . ASN A 1 106 ? -6.998 12.084 -0.113 1.00 83.69 106 ASN A C 1
ATOM 794 O O . ASN A 1 106 ? -7.695 12.845 0.560 1.00 83.69 106 ASN A O 1
ATOM 798 N N . ALA A 1 107 ? -7.491 10.999 -0.716 1.00 83.56 107 ALA A N 1
ATOM 799 C CA . ALA A 1 107 ? -8.851 10.520 -0.496 1.00 83.56 107 ALA A CA 1
ATOM 800 C C . ALA A 1 107 ? -9.023 10.030 0.948 1.00 83.56 107 ALA A C 1
ATOM 802 O O . ALA A 1 107 ? -9.967 10.448 1.617 1.00 83.56 107 ALA A O 1
ATOM 803 N N . GLU A 1 108 ? -8.059 9.261 1.460 1.00 84.94 108 GLU A N 1
ATOM 804 C CA . GLU A 1 108 ? -8.095 8.723 2.821 1.00 84.94 108 GLU A CA 1
ATOM 805 C C . GLU A 1 108 ? -8.116 9.832 3.872 1.00 84.94 108 GLU A C 1
ATOM 807 O O . GLU A 1 108 ? -8.962 9.852 4.760 1.00 84.94 108 GLU A O 1
ATOM 812 N N . LYS A 1 109 ? -7.264 10.849 3.709 1.00 83.94 109 LYS A N 1
ATOM 813 C CA . LYS A 1 109 ? -7.235 12.006 4.613 1.00 83.94 109 LYS A CA 1
ATOM 814 C C . LYS A 1 109 ? -8.590 12.722 4.709 1.00 83.94 109 LYS A C 1
ATOM 816 O O . LYS A 1 109 ? -8.889 13.317 5.743 1.00 83.94 109 LYS A O 1
ATOM 821 N N . LYS A 1 110 ? -9.391 12.705 3.638 1.00 85.88 110 LYS A N 1
ATOM 822 C CA . LYS A 1 110 ? -10.738 13.296 3.619 1.00 85.88 110 LYS A CA 1
ATOM 823 C C . LYS A 1 110 ? -11.789 12.354 4.200 1.00 85.88 110 LYS A C 1
ATOM 825 O O . LYS A 1 110 ? -12.692 12.829 4.880 1.00 85.88 110 LYS A O 1
ATOM 830 N N . GLN A 1 111 ? -11.686 11.059 3.913 1.00 85.69 111 GLN A N 1
ATOM 831 C CA . GLN A 1 111 ? -12.685 10.062 4.288 1.00 85.69 111 GLN A CA 1
ATOM 832 C C . GLN A 1 111 ? -12.535 9.602 5.744 1.00 85.69 111 GLN A C 1
ATOM 834 O O . GLN A 1 111 ? -13.520 9.606 6.481 1.00 85.69 111 GLN A O 1
ATOM 839 N N . CYS A 1 112 ? -11.316 9.283 6.185 1.00 87.94 112 CYS A N 1
ATOM 840 C CA . CYS A 1 112 ? -11.023 8.806 7.536 1.00 87.94 112 CYS A CA 1
ATOM 841 C C . CYS A 1 112 ? -9.888 9.624 8.183 1.00 87.94 112 CYS A C 1
ATOM 843 O O . CYS A 1 112 ? -8.785 9.127 8.404 1.00 87.94 112 CYS A O 1
ATOM 845 N N . PRO A 1 113 ? -10.140 10.883 8.590 1.00 85.19 113 PRO A N 1
ATOM 846 C CA . PRO A 1 113 ? -9.103 11.774 9.127 1.00 85.19 113 PRO A CA 1
ATOM 847 C C . PRO A 1 113 ? -8.473 11.313 10.455 1.00 85.19 113 PRO A C 1
ATOM 849 O O . PRO A 1 113 ? -7.491 11.902 10.901 1.00 85.19 113 PRO A O 1
ATOM 852 N N . LYS A 1 114 ? -9.051 10.303 11.117 1.00 85.31 114 LYS A N 1
ATOM 853 C CA . LYS A 1 114 ? -8.569 9.733 12.389 1.00 85.31 114 LYS A CA 1
ATOM 854 C C . LYS A 1 114 ? -7.818 8.407 12.213 1.00 85.31 114 LYS A C 1
ATOM 856 O O . LYS A 1 114 ? -7.365 7.845 13.208 1.00 85.31 114 LYS A O 1
ATOM 861 N N . GLU A 1 115 ? -7.725 7.895 10.988 1.00 86.38 115 GLU A N 1
ATOM 862 C CA . GLU A 1 115 ? -7.050 6.636 10.686 1.00 86.38 115 GLU A CA 1
ATOM 863 C C . GLU A 1 115 ? -5.543 6.851 10.490 1.00 86.38 115 GLU A C 1
ATOM 865 O O . GLU A 1 115 ? -5.105 7.822 9.870 1.00 86.38 115 GLU A O 1
ATOM 870 N N . TRP A 1 116 ? -4.732 5.932 11.015 1.00 86.50 116 TRP A N 1
ATOM 871 C CA . TRP A 1 116 ? -3.288 5.936 10.795 1.00 86.50 116 TRP A CA 1
ATOM 872 C C . TRP A 1 116 ? -2.935 5.177 9.521 1.00 86.50 116 TRP A C 1
ATOM 874 O O . TRP A 1 116 ? -3.292 4.012 9.371 1.00 86.50 116 TRP A O 1
ATOM 884 N N . VAL A 1 117 ? -2.169 5.793 8.622 1.00 84.69 117 VAL A N 1
ATOM 885 C CA . VAL A 1 117 ? -1.739 5.130 7.386 1.00 84.69 117 VAL A CA 1
ATOM 886 C C . VAL A 1 117 ? -0.319 4.591 7.534 1.00 84.69 117 VAL A C 1
ATOM 888 O O . VAL A 1 117 ? 0.619 5.345 7.792 1.00 84.69 117 VAL A O 1
ATOM 891 N N . VAL A 1 118 ? -0.151 3.285 7.330 1.00 84.81 118 VAL A N 1
ATOM 892 C CA . VAL A 1 118 ? 1.152 2.620 7.226 1.00 84.81 118 VAL A CA 1
ATOM 893 C C . VAL A 1 118 ? 1.403 2.266 5.769 1.00 84.81 118 VAL A C 1
ATOM 895 O O . VAL A 1 118 ? 0.718 1.420 5.203 1.00 84.81 118 VAL A O 1
ATOM 898 N N . LEU A 1 119 ? 2.409 2.896 5.169 1.00 82.88 119 LEU A N 1
ATOM 899 C CA . LEU A 1 119 ? 2.840 2.613 3.805 1.00 82.88 119 LEU A CA 1
ATOM 900 C C . LEU A 1 119 ? 4.026 1.643 3.821 1.00 82.88 119 LEU A C 1
ATOM 902 O O . LEU A 1 119 ? 5.068 1.949 4.399 1.00 82.88 119 LEU A O 1
ATOM 906 N N . ALA A 1 120 ? 3.884 0.506 3.147 1.00 80.00 120 ALA A N 1
ATOM 907 C CA . ALA A 1 120 ? 4.966 -0.433 2.888 1.00 80.00 120 ALA A CA 1
ATOM 908 C C . ALA A 1 120 ? 5.186 -0.538 1.377 1.00 80.00 120 ALA A C 1
ATOM 910 O O . ALA A 1 120 ? 4.297 -0.953 0.637 1.00 80.00 120 ALA A O 1
ATOM 911 N N . GLY A 1 121 ? 6.375 -0.164 0.913 1.00 69.25 121 GLY A N 1
ATOM 912 C CA . GLY A 1 121 ? 6.766 -0.272 -0.488 1.00 69.25 121 GLY A CA 1
ATOM 913 C C . GLY A 1 121 ? 8.241 -0.621 -0.600 1.00 69.25 121 GLY A C 1
ATOM 914 O O . GLY A 1 121 ? 9.056 -0.114 0.172 1.00 69.25 121 GLY A O 1
ATOM 915 N N . PHE A 1 122 ? 8.588 -1.496 -1.543 1.00 59.50 122 PHE A N 1
ATOM 916 C CA . PHE A 1 122 ? 9.982 -1.836 -1.804 1.00 59.50 122 PHE A CA 1
ATOM 917 C C . PHE A 1 122 ? 10.598 -0.791 -2.752 1.00 59.50 122 PHE A C 1
ATOM 919 O O . PHE A 1 122 ? 10.003 -0.493 -3.794 1.00 59.50 122 PHE A O 1
ATOM 926 N N . PRO A 1 123 ? 11.761 -0.197 -2.424 1.00 45.47 123 PRO A N 1
ATOM 927 C CA . PRO A 1 123 ? 12.367 0.827 -3.261 1.00 45.47 123 PRO A CA 1
ATOM 928 C C . PRO A 1 123 ? 12.801 0.244 -4.611 1.00 45.47 123 PRO A C 1
ATOM 930 O O . PRO A 1 123 ? 13.598 -0.689 -4.688 1.00 45.47 123 PRO A O 1
ATOM 933 N N . LYS A 1 124 ? 12.333 0.865 -5.697 1.00 46.69 124 LYS A N 1
ATOM 934 C CA . LYS A 1 124 ? 12.835 0.695 -7.071 1.00 46.69 124 LYS A CA 1
ATOM 935 C C . LYS A 1 124 ? 14.239 1.305 -7.226 1.00 46.69 124 LYS A C 1
ATOM 937 O O . LYS A 1 124 ? 14.442 2.232 -8.004 1.00 46.69 124 LYS A O 1
ATOM 942 N N . GLY A 1 125 ? 15.205 0.832 -6.441 1.00 35.53 125 GLY A N 1
ATOM 943 C CA . GLY A 1 125 ? 16.506 1.488 -6.351 1.00 35.53 125 GLY A CA 1
ATOM 944 C C . GLY A 1 125 ? 17.504 0.848 -5.397 1.00 35.53 125 GLY A C 1
ATOM 945 O O . GLY A 1 125 ? 18.143 1.555 -4.630 1.00 35.53 125 GLY A O 1
ATOM 946 N N . SER A 1 126 ? 17.693 -0.465 -5.446 1.00 29.62 126 SER A N 1
ATOM 947 C CA . SER A 1 126 ? 18.961 -1.044 -5.008 1.00 29.62 126 SER A CA 1
ATOM 948 C C . SER A 1 126 ? 19.271 -2.273 -5.848 1.00 29.62 126 SER A C 1
ATOM 950 O O . SER A 1 126 ? 18.682 -3.339 -5.7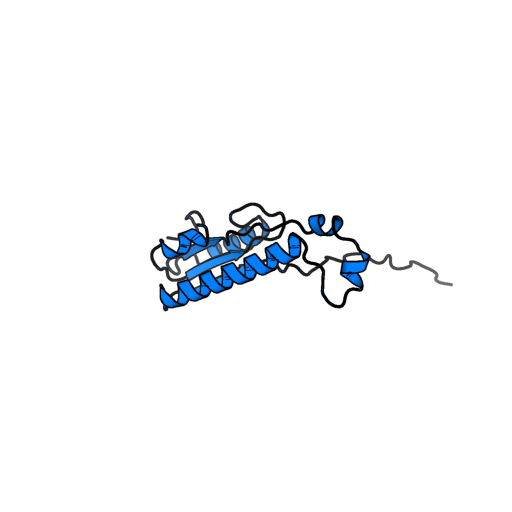04 1.00 29.62 126 SER A O 1
ATOM 952 N N . LYS A 1 127 ? 20.243 -2.131 -6.753 1.00 31.73 127 LYS A N 1
ATOM 953 C CA . LYS A 1 127 ? 21.052 -3.285 -7.140 1.00 31.73 127 LYS A CA 1
ATOM 954 C C . LYS A 1 127 ? 21.602 -3.874 -5.835 1.00 31.73 127 LYS A C 1
ATOM 956 O O . LYS A 1 127 ? 22.315 -3.143 -5.141 1.00 31.73 127 LYS A O 1
ATOM 961 N N . PRO A 1 128 ? 21.405 -5.157 -5.503 1.00 30.58 128 PRO A N 1
ATOM 962 C CA . PRO A 1 128 ? 22.418 -5.844 -4.734 1.00 30.58 128 PRO A CA 1
ATOM 963 C C . PRO A 1 128 ? 23.603 -6.019 -5.6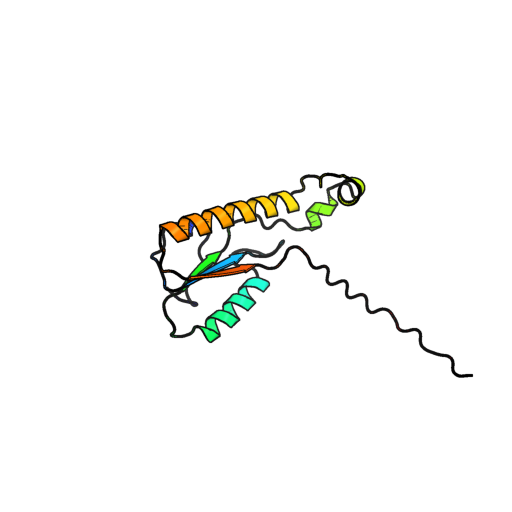88 1.00 30.58 128 PRO A C 1
ATOM 965 O O . PRO A 1 128 ? 23.763 -7.043 -6.343 1.00 30.58 128 PRO A O 1
ATOM 968 N N . SER A 1 129 ? 24.448 -4.994 -5.797 1.00 35.00 129 SER A N 1
ATOM 969 C CA . SER A 1 129 ? 25.814 -5.175 -6.28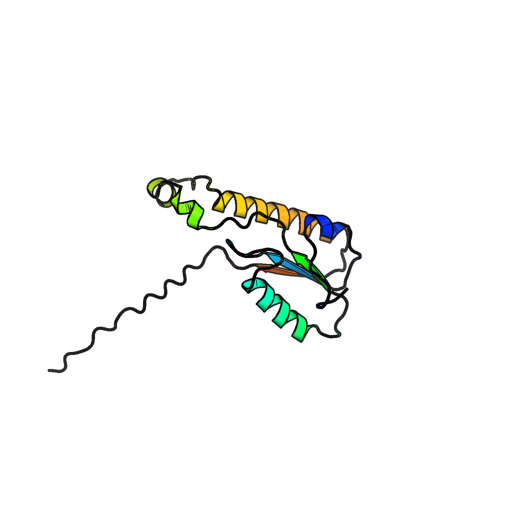5 1.00 35.00 129 SER A CA 1
ATOM 970 C C . SER A 1 129 ? 26.597 -5.926 -5.206 1.00 35.00 129 SER A C 1
ATOM 972 O O . SER A 1 129 ? 27.541 -5.398 -4.632 1.00 35.00 129 SER A O 1
ATOM 974 N N . LEU A 1 130 ? 26.202 -7.163 -4.904 1.00 29.75 130 LEU A N 1
ATOM 975 C CA . LEU A 1 130 ? 27.057 -8.113 -4.213 1.00 29.75 130 LEU A CA 1
ATOM 976 C C . LEU A 1 130 ? 27.889 -8.816 -5.288 1.00 29.75 130 LEU A C 1
ATOM 978 O O . LEU A 1 130 ? 27.625 -9.944 -5.688 1.00 29.75 130 LEU A O 1
ATOM 982 N N . LYS A 1 131 ? 28.916 -8.117 -5.779 1.00 28.41 131 LYS A N 1
ATOM 983 C CA . LYS A 1 131 ? 30.114 -8.814 -6.246 1.00 28.41 131 LYS A CA 1
ATOM 984 C C . LYS A 1 131 ? 31.000 -9.003 -5.016 1.00 28.41 131 LYS A C 1
ATOM 986 O O . LYS A 1 131 ? 31.541 -8.007 -4.535 1.00 28.41 131 LYS A O 1
ATOM 991 N N . PRO A 1 132 ? 31.183 -10.225 -4.490 1.00 33.03 132 PRO A N 1
ATOM 992 C CA . PRO A 1 132 ? 32.326 -10.477 -3.634 1.00 33.03 132 PRO A CA 1
ATOM 993 C C . PRO A 1 132 ? 33.577 -10.254 -4.490 1.00 33.03 132 PRO A C 1
ATOM 995 O O . PRO A 1 132 ? 33.852 -10.998 -5.428 1.00 33.03 132 PRO A O 1
ATOM 998 N N . SER A 1 133 ? 34.298 -9.170 -4.209 1.00 34.25 133 SER A N 1
ATOM 999 C CA . SER A 1 133 ? 35.651 -8.974 -4.719 1.00 34.25 133 SER A CA 1
ATOM 1000 C C . SER A 1 133 ? 36.513 -10.134 -4.203 1.00 34.25 133 SER A C 1
ATOM 1002 O O . SER A 1 133 ? 36.589 -10.313 -2.981 1.00 34.25 133 SER A O 1
ATOM 1004 N N . PRO A 1 134 ? 37.129 -10.961 -5.069 1.00 40.16 134 PRO A N 1
ATOM 1005 C CA . PRO A 1 134 ? 38.075 -11.957 -4.606 1.00 40.16 134 PRO A CA 1
ATOM 1006 C C . PRO A 1 134 ? 39.291 -11.218 -4.044 1.00 40.16 134 PRO A C 1
ATOM 1008 O O . PRO A 1 134 ? 40.036 -10.548 -4.757 1.00 40.16 134 PRO A O 1
ATOM 1011 N N . ARG A 1 135 ? 39.460 -11.325 -2.726 1.00 40.44 135 ARG A N 1
ATOM 1012 C CA . ARG A 1 135 ? 40.660 -10.899 -2.005 1.00 40.44 135 ARG A CA 1
ATOM 1013 C C . ARG A 1 135 ? 41.864 -11.600 -2.662 1.00 40.44 135 ARG A C 1
ATOM 1015 O O . ARG A 1 135 ? 41.845 -12.830 -2.719 1.00 40.44 135 ARG A O 1
ATOM 1022 N N . PRO A 1 136 ? 42.897 -10.892 -3.150 1.00 43.75 136 PRO A N 1
ATOM 1023 C CA . PRO A 1 136 ? 44.084 -11.561 -3.653 1.00 43.75 136 PRO A CA 1
ATOM 1024 C C . PRO A 1 136 ? 44.801 -12.223 -2.475 1.00 43.75 136 PRO A C 1
ATOM 1026 O O . PRO A 1 136 ? 45.331 -11.570 -1.576 1.00 43.75 136 PRO A O 1
ATOM 1029 N N . THR A 1 137 ? 44.784 -13.549 -2.462 1.00 51.97 137 THR A N 1
ATOM 1030 C CA . THR A 1 137 ? 45.655 -14.352 -1.617 1.00 51.97 137 THR A CA 1
ATOM 1031 C C . THR A 1 137 ? 47.085 -14.321 -2.158 1.00 51.97 137 THR A C 1
ATOM 1033 O O . THR A 1 137 ? 47.322 -14.738 -3.288 1.00 51.97 137 THR A O 1
ATOM 1036 N N . ARG A 1 138 ? 48.016 -13.997 -1.245 1.00 44.19 138 ARG A N 1
ATOM 1037 C CA . ARG A 1 138 ? 49.381 -14.549 -1.105 1.00 44.19 138 ARG A CA 1
ATOM 1038 C C . ARG A 1 138 ? 50.534 -13.847 -1.848 1.00 44.19 138 ARG A C 1
ATOM 1040 O O . ARG A 1 138 ? 50.646 -13.935 -3.063 1.00 44.19 138 ARG A O 1
ATOM 1047 N N . ARG A 1 139 ? 51.514 -13.367 -1.069 1.00 41.97 139 ARG A N 1
ATOM 1048 C CA . ARG A 1 139 ? 52.865 -13.968 -0.986 1.00 41.97 139 ARG A CA 1
ATOM 1049 C C . ARG A 1 139 ? 53.652 -13.381 0.191 1.00 41.97 139 ARG A C 1
ATOM 1051 O O . ARG A 1 139 ? 54.033 -12.219 0.171 1.00 41.97 139 ARG A O 1
ATOM 1058 N N . SER A 1 140 ? 53.880 -14.219 1.197 1.00 51.09 140 SER A N 1
ATOM 1059 C CA . SER A 1 140 ? 54.983 -14.076 2.144 1.00 51.09 140 SER A CA 1
ATOM 1060 C C . SER A 1 140 ? 56.270 -14.435 1.399 1.00 51.09 140 SER A C 1
ATOM 1062 O O . SER A 1 140 ? 56.323 -15.503 0.780 1.00 51.09 140 SER A O 1
ATOM 1064 N N . GLY A 1 141 ? 57.238 -13.525 1.406 1.00 48.91 141 GLY A N 1
ATOM 1065 C CA . GLY A 1 141 ? 58.657 -13.832 1.236 1.00 48.91 141 GLY A CA 1
ATOM 1066 C C . GLY A 1 141 ? 59.305 -13.898 2.606 1.00 48.91 141 GLY A C 1
ATOM 1067 O O . GLY A 1 141 ? 58.768 -13.222 3.515 1.00 48.91 141 GLY A O 1
#